Protein AF-A0A850G9N2-F1 (afdb_monomer)

Mean predicted aligned error: 13.0 Å

Secondary structure (DSSP, 8-state):
----------------------------------TT-TTTT-EE-SSSTT-EEETTEEESPPP-B-HHHHHHHHHTSPPSSTT---BPPPHHHHHHHHHH-TTS-S--EEEEEE-TTT-PEEEE-TTS-EEE--TT--BB---EE-

Radius of gyration: 28.61 Å; Cα contacts (8 Å, |Δi|>4): 225; chains: 1; bounding box: 97×69×36 Å

Foldseek 3Di:
DDDDDDDDDDDDDDDDDPPPPPPPPPPPPPLPPPVPDPCPPKDWDPEWDPWDQDPNDTDDDFFWDFLVVLQVVQQPDDDPDVPKGKGFAALQSQLSVLVSCLVPDQFWAWHPDADPPPRFTWTQGSNSDTDGDDRPGTGIYIIMID

pLDDT: mean 79.73, std 20.55, range [34.81, 98.38]

Solvent-accessible surface area (backbone atoms only — not comparable to full-atom values): 8980 Å² total; per-residue (Å²): 134,89,86,82,89,83,90,80,84,85,80,92,77,86,81,80,85,78,77,80,77,77,79,77,76,77,80,74,82,75,64,86,72,59,89,83,44,96,64,74,76,52,48,63,56,95,32,46,40,72,31,42,80,52,99,92,38,72,41,77,64,60,44,66,32,30,57,70,57,42,42,52,54,21,56,68,47,86,58,92,52,93,85,41,57,34,27,41,32,45,56,67,58,48,23,52,50,37,68,68,41,72,84,57,67,76,61,44,30,46,28,65,43,57,38,86,88,78,70,21,42,24,24,30,36,61,85,35,47,71,37,74,38,66,64,85,46,64,37,37,35,44,36,30,26,98

Sequence (146 aa):
MASLSIARAPRLLQGPLVAALALVATVTASACADEDSPHAELVWEICDHGQRFVDGECMGPATLATWGSAIDGCASMISEDAGSRWRLPTPAELEYFVRADPEVDSARRWSNARDEEDDEPLAVDHGGYPRGQVPGKRLRYRCVKD

Nearest PDB structures (foldseek):
  1wmy-assembly1_A  TM=6.452E-01  e=4.118E-04  Pseudocnus echinatus
  3cii-assembly1_G  TM=5.371E-01  e=7.032E-03  Homo sapiens
  8oix-assembly1_H  TM=5.848E-01  e=5.172E+00  Trichomonas vaginalis G3

Structure (mmCIF, N/CA/C/O backbone):
data_AF-A0A850G9N2-F1
#
_entry.id   AF-A0A850G9N2-F1
#
loop_
_atom_site.group_PDB
_atom_site.id
_atom_site.type_symbol
_atom_site.label_atom_id
_atom_site.label_alt_id
_atom_site.label_comp_id
_atom_site.label_asym_id
_atom_site.label_entity_id
_atom_site.label_seq_id
_atom_site.pdbx_PDB_ins_code
_atom_site.Cartn_x
_atom_site.Cartn_y
_atom_site.Cartn_z
_atom_site.occupancy
_atom_site.B_iso_or_equiv
_atom_site.auth_seq_id
_atom_site.auth_comp_id
_atom_site.auth_asym_id
_atom_site.auth_atom_id
_atom_site.pdbx_PDB_model_num
ATOM 1 N N . MET A 1 1 ? 73.792 -52.268 -8.602 1.00 37.53 1 MET A N 1
ATOM 2 C CA . MET A 1 1 ? 73.730 -53.199 -9.747 1.00 37.53 1 MET A CA 1
ATOM 3 C C . MET A 1 1 ? 72.457 -52.901 -10.513 1.00 37.53 1 MET A C 1
ATOM 5 O O . MET A 1 1 ? 71.398 -52.847 -9.904 1.00 37.53 1 MET A O 1
ATOM 9 N N . ALA A 1 2 ? 72.600 -52.588 -11.797 1.00 40.56 2 ALA A N 1
ATOM 10 C CA . ALA A 1 2 ? 71.517 -52.262 -12.714 1.00 40.56 2 ALA A CA 1
ATOM 11 C C . ALA A 1 2 ? 70.714 -53.512 -13.103 1.00 40.56 2 ALA A C 1
ATOM 13 O O . ALA A 1 2 ? 71.290 -54.593 -13.216 1.00 40.56 2 ALA A O 1
ATOM 14 N N . SER A 1 3 ? 69.425 -53.349 -13.396 1.00 36.38 3 SER A N 1
ATOM 15 C CA . SER A 1 3 ? 68.766 -54.101 -14.470 1.00 36.38 3 SER A CA 1
ATOM 16 C C . SER A 1 3 ? 67.502 -53.383 -14.925 1.00 36.38 3 SER A C 1
ATOM 18 O O . SER A 1 3 ? 66.651 -53.004 -14.126 1.00 36.38 3 SER A O 1
ATOM 20 N N . LEU A 1 4 ? 67.457 -53.171 -16.236 1.00 34.81 4 LEU A N 1
ATOM 21 C CA . LEU A 1 4 ? 66.389 -52.567 -17.014 1.00 34.81 4 LEU A CA 1
ATOM 22 C C . LEU A 1 4 ? 65.569 -53.681 -17.688 1.00 34.81 4 LEU A C 1
ATOM 24 O O . LEU A 1 4 ? 66.110 -54.743 -17.991 1.00 34.81 4 LEU A O 1
ATOM 28 N N . SER A 1 5 ? 64.335 -53.321 -18.052 1.00 37.19 5 SER A N 1
ATOM 29 C CA . SER A 1 5 ? 63.480 -53.909 -19.099 1.00 37.19 5 SER A CA 1
ATOM 30 C C . SER A 1 5 ? 62.663 -55.161 -18.764 1.00 37.19 5 SER A C 1
ATOM 32 O O . SER A 1 5 ? 63.200 -56.212 -18.446 1.00 37.19 5 SER A O 1
ATOM 34 N N . ILE A 1 6 ? 61.343 -55.067 -18.978 1.00 40.91 6 ILE A N 1
ATOM 35 C CA . ILE A 1 6 ? 60.637 -55.672 -20.127 1.00 40.91 6 ILE A CA 1
ATOM 36 C C . ILE A 1 6 ? 59.226 -55.061 -20.223 1.00 40.91 6 ILE A C 1
ATOM 38 O O . ILE A 1 6 ? 58.496 -54.954 -19.241 1.00 40.91 6 ILE A O 1
ATOM 42 N N . ALA A 1 7 ? 58.859 -54.659 -21.439 1.00 39.16 7 ALA A N 1
ATOM 43 C CA . ALA A 1 7 ? 57.535 -54.188 -21.819 1.00 39.16 7 ALA A CA 1
ATOM 44 C C . ALA A 1 7 ? 56.503 -55.328 -21.872 1.00 39.16 7 ALA A C 1
ATOM 46 O O . ALA A 1 7 ? 56.810 -56.431 -22.327 1.00 39.16 7 ALA A O 1
ATOM 47 N N . ARG A 1 8 ? 55.246 -55.029 -21.518 1.00 36.78 8 ARG A N 1
ATOM 48 C CA . ARG A 1 8 ? 54.063 -55.751 -22.015 1.00 36.78 8 ARG A CA 1
ATOM 49 C C . ARG A 1 8 ? 52.802 -54.892 -21.849 1.00 36.78 8 ARG A C 1
ATOM 51 O O . ARG A 1 8 ? 52.232 -54.806 -20.770 1.00 36.78 8 ARG A O 1
ATOM 58 N N . ALA A 1 9 ? 52.370 -54.258 -22.934 1.00 40.25 9 ALA A N 1
ATOM 59 C CA . ALA A 1 9 ? 50.948 -53.996 -23.178 1.00 40.25 9 ALA A CA 1
ATOM 60 C C . ALA A 1 9 ? 50.333 -55.268 -23.817 1.00 40.25 9 ALA A C 1
ATOM 62 O O . ALA A 1 9 ? 51.110 -56.145 -24.213 1.00 40.25 9 ALA A O 1
ATOM 63 N N . PRO A 1 10 ? 49.005 -55.413 -24.004 1.00 49.34 10 PRO A N 1
ATOM 64 C CA . PRO A 1 10 ? 47.893 -54.517 -23.670 1.00 49.34 10 PRO A CA 1
ATOM 65 C C . PRO A 1 10 ? 46.749 -55.242 -22.918 1.00 49.34 10 PRO A C 1
ATOM 67 O O . PRO A 1 10 ? 46.632 -56.463 -22.968 1.00 49.34 10 PRO A O 1
ATOM 70 N N . ARG A 1 11 ? 45.817 -54.502 -22.310 1.00 40.62 11 ARG A N 1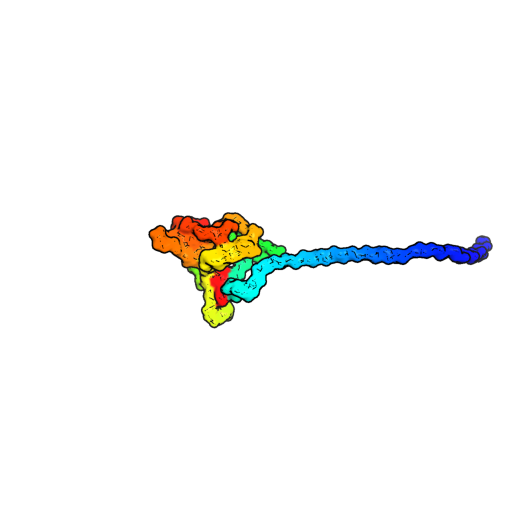
ATOM 71 C CA . ARG A 1 11 ? 44.426 -54.969 -22.173 1.00 40.62 11 ARG A CA 1
ATOM 72 C C . ARG A 1 11 ? 43.476 -53.795 -22.374 1.00 40.62 11 ARG A C 1
ATOM 74 O O . ARG A 1 11 ? 43.337 -52.936 -21.514 1.00 40.62 11 ARG A O 1
ATOM 81 N N . LEU A 1 12 ? 42.863 -53.782 -23.554 1.00 50.06 12 LEU A N 1
ATOM 82 C CA . LEU A 1 12 ? 41.679 -53.000 -23.878 1.00 50.06 12 LEU A CA 1
ATOM 83 C C . LEU A 1 12 ? 40.498 -53.570 -23.077 1.00 50.06 12 LEU A C 1
ATOM 85 O O . LEU A 1 12 ? 40.090 -54.700 -23.329 1.00 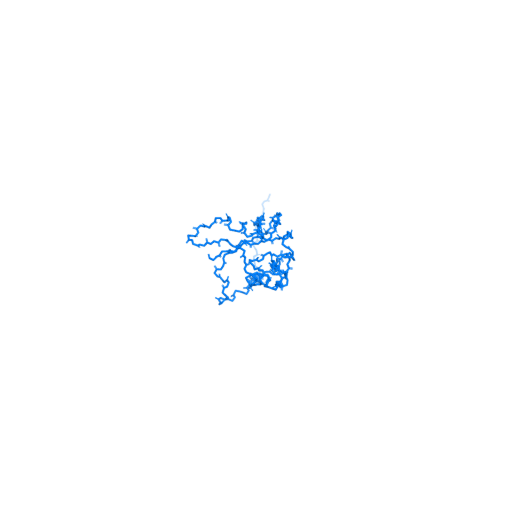50.06 12 LEU A O 1
ATOM 89 N N . LEU A 1 13 ? 39.953 -52.794 -22.143 1.00 46.44 13 LEU A N 1
ATOM 90 C CA . LEU A 1 13 ? 38.546 -52.862 -21.737 1.00 46.44 13 LEU A CA 1
ATOM 91 C C . LEU A 1 13 ? 37.994 -51.462 -22.047 1.00 46.44 13 LEU A C 1
ATOM 93 O O . LEU A 1 13 ? 38.471 -50.482 -21.490 1.00 46.44 13 LEU A O 1
ATOM 97 N N . GLN A 1 14 ? 37.264 -51.277 -23.147 1.00 45.66 14 GLN A N 1
ATOM 98 C CA . GLN A 1 14 ? 35.814 -51.490 -23.253 1.00 45.66 14 GLN A CA 1
ATOM 99 C C . GLN A 1 14 ? 35.022 -50.704 -22.204 1.00 45.66 14 GLN A C 1
ATOM 101 O O . GLN A 1 14 ? 35.028 -51.053 -21.029 1.00 45.66 14 GLN A O 1
ATOM 106 N N . GLY A 1 15 ? 34.266 -49.711 -22.677 1.00 45.03 15 GLY A N 1
ATOM 107 C CA . GLY A 1 15 ? 33.140 -49.136 -21.944 1.00 45.03 15 GLY A CA 1
ATOM 108 C C . GLY A 1 15 ? 33.053 -47.618 -22.083 1.00 45.03 15 GLY A C 1
ATOM 109 O O . GLY A 1 15 ? 33.911 -46.934 -21.533 1.00 4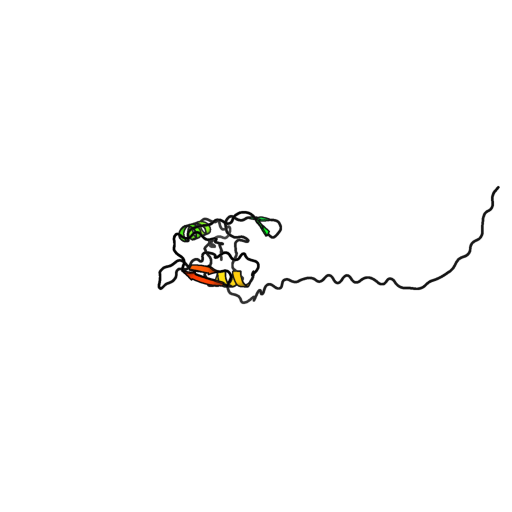5.03 15 GLY A O 1
ATOM 110 N N . PRO A 1 16 ? 32.066 -47.077 -22.818 1.00 43.59 16 PRO A N 1
ATOM 111 C CA . PRO A 1 16 ? 31.949 -45.645 -23.040 1.00 43.59 16 PRO A CA 1
ATOM 112 C C . PRO A 1 16 ? 31.507 -44.920 -21.766 1.00 43.59 16 PRO A C 1
ATOM 114 O O . PRO A 1 16 ? 30.689 -45.419 -20.994 1.00 43.59 16 PRO A O 1
ATOM 117 N N . LEU A 1 17 ? 32.059 -43.717 -21.599 1.00 45.94 17 LEU A N 1
ATOM 118 C CA . LEU A 1 17 ? 31.593 -42.658 -20.711 1.00 45.94 17 LEU A CA 1
ATOM 119 C C . LEU A 1 17 ? 30.062 -42.595 -20.710 1.00 45.94 17 LEU A C 1
ATOM 121 O O . LEU A 1 17 ? 29.452 -42.139 -21.677 1.00 45.94 17 LEU A O 1
ATOM 125 N N . VAL A 1 18 ? 29.440 -43.019 -19.611 1.00 45.78 18 VAL A N 1
ATOM 126 C CA . VAL A 1 18 ? 28.056 -42.647 -19.327 1.00 45.78 18 VAL A CA 1
ATOM 127 C C . VAL A 1 18 ? 28.109 -41.186 -18.899 1.00 45.78 18 VAL A C 1
ATOM 129 O O . VAL A 1 18 ? 28.385 -40.866 -17.746 1.00 45.78 18 VAL A O 1
ATOM 132 N N . ALA A 1 19 ? 27.945 -40.294 -19.874 1.00 47.69 19 ALA A N 1
ATOM 133 C CA . ALA A 1 19 ? 27.720 -38.882 -19.630 1.00 47.69 19 ALA A CA 1
ATOM 134 C C . ALA A 1 19 ? 26.440 -38.759 -18.794 1.00 47.69 19 ALA A C 1
ATOM 136 O O . ALA A 1 19 ? 25.340 -39.022 -19.280 1.00 47.69 19 ALA A O 1
ATOM 137 N N . ALA A 1 20 ? 26.593 -38.414 -17.518 1.00 47.94 20 ALA A N 1
ATOM 138 C CA . ALA A 1 20 ? 25.478 -38.045 -16.668 1.00 47.94 20 ALA A CA 1
ATOM 139 C C . ALA A 1 20 ? 24.860 -36.763 -17.243 1.00 47.94 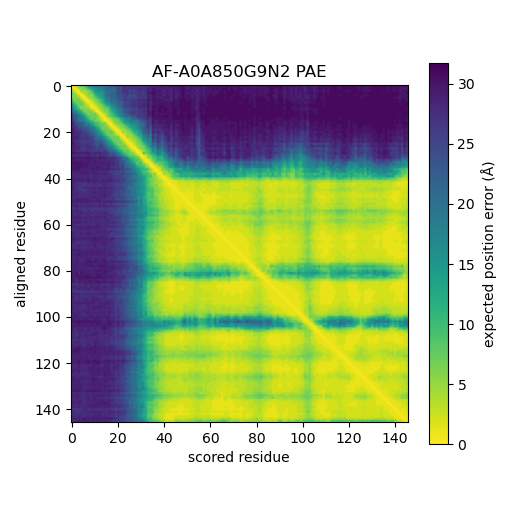20 ALA A C 1
ATOM 141 O O . ALA A 1 20 ? 25.403 -35.672 -17.068 1.00 47.94 20 ALA A O 1
ATOM 142 N N . LEU A 1 21 ? 23.750 -36.898 -17.975 1.00 47.59 21 LEU A N 1
ATOM 143 C CA . LEU A 1 21 ? 22.879 -35.771 -18.285 1.00 47.59 21 LEU A CA 1
ATOM 144 C C . LEU A 1 21 ? 22.313 -35.261 -16.958 1.00 47.59 21 LEU A C 1
ATOM 146 O O . LEU A 1 21 ? 21.374 -35.834 -16.407 1.00 47.59 21 LEU A O 1
ATOM 150 N N . ALA A 1 22 ? 22.894 -34.184 -16.441 1.00 51.41 22 ALA A N 1
ATOM 151 C CA . ALA A 1 22 ? 22.218 -33.350 -15.469 1.00 51.41 22 ALA A CA 1
ATOM 152 C C . ALA A 1 22 ? 21.037 -32.688 -16.192 1.00 51.41 22 ALA A C 1
ATOM 154 O O . ALA A 1 22 ? 21.217 -31.761 -16.982 1.00 51.41 22 ALA A O 1
ATOM 155 N N . LEU A 1 23 ? 19.828 -33.204 -15.961 1.00 50.31 23 LEU A N 1
ATOM 156 C CA . LEU A 1 23 ? 18.596 -32.480 -16.247 1.00 50.31 23 LEU A CA 1
ATOM 157 C C . LEU A 1 23 ? 18.607 -31.225 -15.370 1.00 50.31 23 LEU A C 1
ATOM 159 O O . LEU A 1 23 ? 18.272 -31.273 -14.189 1.00 50.31 23 LEU A O 1
ATOM 163 N N . VAL A 1 24 ? 19.032 -30.101 -15.943 1.00 55.16 24 VAL A N 1
ATOM 164 C CA . VAL A 1 24 ? 18.739 -28.787 -15.379 1.00 55.16 24 VAL A CA 1
ATOM 165 C C . VAL A 1 24 ? 17.245 -28.584 -15.593 1.00 55.16 24 VAL A C 1
ATOM 167 O O . VAL A 1 24 ? 16.806 -28.209 -16.677 1.00 55.16 24 VAL A O 1
ATOM 170 N N . ALA A 1 25 ? 16.450 -28.923 -14.580 1.00 52.28 25 ALA A N 1
ATOM 171 C CA . ALA A 1 25 ? 15.057 -28.526 -14.527 1.00 52.28 25 ALA A CA 1
ATOM 172 C C . ALA A 1 25 ? 15.036 -27.002 -14.375 1.00 52.28 25 ALA A C 1
ATOM 174 O O . ALA A 1 25 ? 15.177 -26.468 -13.278 1.00 52.28 25 ALA A O 1
ATOM 175 N N . THR A 1 26 ? 14.922 -26.290 -15.492 1.00 56.06 26 THR A N 1
ATOM 176 C CA . THR A 1 26 ? 14.530 -24.886 -15.476 1.00 56.06 26 THR A CA 1
ATOM 177 C C . THR A 1 26 ? 13.098 -24.840 -14.965 1.00 56.06 26 THR A C 1
ATOM 179 O O . THR A 1 26 ? 12.155 -25.088 -15.719 1.00 56.06 26 THR A O 1
ATOM 182 N N . VAL A 1 27 ? 12.938 -24.582 -13.668 1.00 49.69 27 VAL A N 1
ATOM 183 C CA . VAL A 1 27 ? 11.662 -24.154 -13.101 1.00 49.69 27 VAL A CA 1
ATOM 184 C C . VAL A 1 27 ? 11.392 -22.785 -13.709 1.00 49.69 27 VAL A C 1
ATOM 186 O O . VAL A 1 27 ? 11.918 -21.771 -13.263 1.00 49.69 27 VAL A O 1
ATOM 189 N N . THR A 1 28 ? 10.635 -22.764 -14.800 1.00 52.88 28 THR A N 1
ATOM 190 C CA . THR A 1 28 ? 9.975 -21.537 -15.220 1.00 52.88 28 THR A CA 1
ATOM 191 C C . THR A 1 28 ? 8.820 -21.369 -14.248 1.00 52.88 28 THR A C 1
ATOM 193 O O . THR A 1 28 ? 7.824 -22.086 -14.312 1.00 52.88 28 THR A O 1
ATOM 196 N N . ALA A 1 29 ? 8.998 -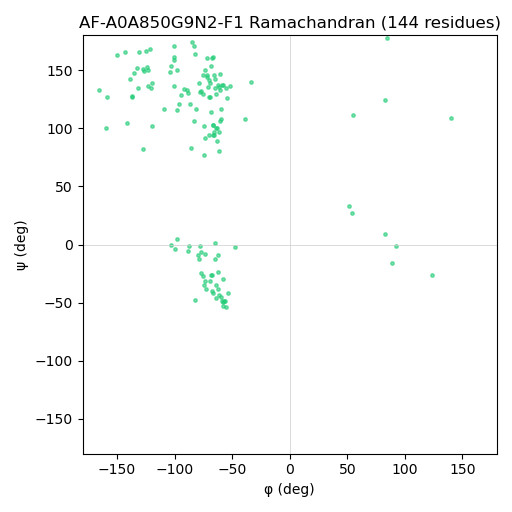20.480 -13.272 1.00 46.75 29 ALA A N 1
ATOM 197 C CA . ALA A 1 29 ? 7.876 -19.928 -12.538 1.00 46.75 29 ALA A CA 1
ATOM 198 C C . ALA A 1 29 ? 7.041 -19.163 -13.570 1.00 46.75 29 ALA A C 1
ATOM 200 O O . ALA A 1 29 ? 7.306 -18.005 -13.876 1.00 46.75 29 ALA A O 1
ATOM 201 N N . SER A 1 30 ? 6.099 -19.862 -14.198 1.00 52.78 30 SER A N 1
ATOM 202 C CA . SER A 1 30 ? 5.071 -19.249 -15.022 1.00 52.78 30 SER A CA 1
ATOM 203 C C . SER A 1 30 ? 4.089 -18.603 -14.058 1.00 52.78 30 SER A C 1
ATOM 205 O O . SER A 1 30 ? 3.036 -19.163 -13.765 1.00 52.78 30 SER A O 1
ATOM 207 N N . ALA A 1 31 ? 4.470 -17.445 -13.517 1.00 48.56 31 ALA A N 1
ATOM 208 C CA . ALA A 1 31 ? 3.482 -16.498 -13.040 1.00 48.56 31 ALA A CA 1
ATOM 209 C C . ALA A 1 31 ? 2.548 -16.249 -14.225 1.00 48.56 31 ALA A C 1
ATOM 211 O O . ALA A 1 31 ? 3.014 -16.010 -15.340 1.00 48.56 31 ALA A O 1
ATOM 212 N N . CYS A 1 32 ? 1.253 -16.432 -14.006 1.00 48.97 32 CYS A N 1
ATOM 213 C CA . CYS A 1 32 ? 0.206 -16.240 -14.995 1.00 48.97 32 CYS A CA 1
ATOM 214 C C . CYS A 1 32 ? 0.203 -14.772 -15.447 1.00 48.97 32 CYS A C 1
ATOM 216 O O . CYS A 1 32 ? -0.544 -13.956 -14.923 1.00 48.97 32 CYS A O 1
ATOM 218 N N . ALA A 1 33 ? 1.099 -14.411 -16.359 1.00 50.94 33 ALA A N 1
ATOM 219 C CA . ALA A 1 33 ? 1.049 -13.154 -17.072 1.00 50.94 33 ALA A CA 1
ATOM 220 C C . ALA A 1 33 ? 0.129 -13.390 -18.269 1.00 50.94 33 ALA A C 1
ATOM 222 O O . ALA A 1 33 ? 0.578 -13.737 -19.359 1.00 50.94 33 ALA A O 1
ATOM 223 N N . ASP A 1 34 ? -1.178 -13.291 -18.039 1.00 54.69 34 ASP A N 1
ATOM 224 C CA . ASP A 1 34 ? -2.120 -13.087 -19.130 1.00 54.69 34 ASP A CA 1
ATOM 225 C C . ASP A 1 34 ? -1.726 -11.758 -19.799 1.00 54.69 34 ASP A C 1
ATOM 227 O O . ASP A 1 34 ? -1.916 -10.691 -19.217 1.00 54.69 34 ASP A O 1
ATOM 231 N N . GLU A 1 35 ? -1.117 -11.810 -20.990 1.00 58.00 35 GLU A N 1
ATOM 232 C CA . GLU A 1 35 ? -0.617 -10.620 -21.712 1.00 58.00 35 GLU A CA 1
ATOM 233 C C . GLU A 1 35 ? -1.737 -9.627 -22.097 1.00 58.00 35 GLU A C 1
ATOM 235 O O . GLU A 1 35 ? -1.454 -8.503 -22.496 1.00 58.00 35 GLU A O 1
ATOM 240 N N . ASP A 1 36 ? -3.004 -10.021 -21.925 1.00 61.38 36 ASP A N 1
ATOM 241 C CA . ASP A 1 36 ? -4.208 -9.196 -22.112 1.00 61.38 36 ASP A CA 1
ATOM 242 C C . ASP A 1 36 ? -4.752 -8.613 -20.785 1.00 61.38 36 ASP A C 1
ATOM 244 O O . ASP A 1 36 ? -5.821 -8.001 -20.747 1.00 61.38 36 ASP A O 1
ATOM 248 N N . SER A 1 37 ? -4.057 -8.821 -19.659 1.00 65.00 37 SER A N 1
ATOM 249 C CA . SER A 1 37 ? -4.486 -8.276 -18.372 1.00 65.00 37 SER A CA 1
ATOM 250 C C . SER A 1 37 ? -4.305 -6.753 -18.362 1.00 65.00 37 SER A C 1
ATOM 252 O O . SER A 1 37 ? -3.185 -6.274 -18.563 1.00 65.00 37 SER A O 1
ATOM 254 N N . PRO A 1 38 ? -5.346 -5.964 -18.030 1.00 66.19 38 PRO A N 1
ATOM 255 C CA . PRO A 1 38 ? -5.259 -4.502 -17.955 1.00 66.19 38 PRO A CA 1
ATOM 256 C C . PRO A 1 38 ? -4.319 -4.004 -16.839 1.00 66.19 38 PRO A C 1
ATOM 258 O O . PRO A 1 38 ? -4.188 -2.804 -16.626 1.00 66.19 38 PRO A O 1
ATOM 261 N N . HIS A 1 39 ? -3.683 -4.919 -16.101 1.00 73.62 39 HIS A N 1
ATOM 262 C CA . HIS A 1 39 ? -2.728 -4.642 -15.034 1.00 73.62 39 HIS A CA 1
ATOM 263 C C . HIS A 1 39 ? -1.262 -4.856 -15.451 1.00 73.62 39 HIS A C 1
ATOM 265 O O . HIS A 1 39 ? -0.375 -4.643 -14.628 1.00 73.62 39 HIS A O 1
ATOM 271 N N . ALA A 1 40 ? -0.992 -5.275 -16.695 1.00 68.25 40 ALA A N 1
ATOM 272 C CA . ALA A 1 40 ? 0.361 -5.576 -17.176 1.00 68.25 40 ALA A CA 1
ATOM 273 C C . ALA A 1 40 ? 1.266 -4.334 -17.305 1.00 68.25 40 ALA A C 1
ATOM 275 O O . ALA A 1 40 ? 2.485 -4.451 -17.198 1.00 68.25 40 ALA A O 1
ATOM 276 N N . GLU A 1 41 ? 0.680 -3.151 -17.502 1.00 81.75 41 GLU A N 1
ATOM 277 C CA . GLU A 1 41 ? 1.412 -1.881 -17.636 1.00 81.75 41 GLU A CA 1
ATOM 278 C C . GLU A 1 41 ? 1.661 -1.184 -16.285 1.00 81.75 41 GLU A C 1
ATOM 280 O O . GLU A 1 41 ? 2.371 -0.185 -16.220 1.00 81.75 41 GLU A O 1
ATOM 285 N N . LEU A 1 42 ? 1.117 -1.719 -15.186 1.00 88.38 42 LEU A N 1
ATOM 286 C CA . LEU A 1 42 ? 1.236 -1.113 -13.864 1.00 88.38 42 LEU A CA 1
ATOM 287 C C . LEU A 1 42 ? 2.608 -1.374 -13.242 1.00 88.38 42 LEU A C 1
ATOM 289 O O . LEU A 1 42 ? 3.058 -2.516 -13.120 1.00 88.38 42 LEU A O 1
ATOM 293 N N . VAL A 1 43 ? 3.233 -0.317 -12.730 1.00 91.44 43 VAL A N 1
ATOM 294 C CA . VAL A 1 43 ? 4.472 -0.416 -11.957 1.00 91.44 43 VAL A CA 1
ATOM 295 C C . VAL A 1 43 ? 4.146 -0.418 -10.469 1.00 91.44 43 VAL A C 1
ATOM 297 O O . VAL A 1 43 ? 3.582 0.533 -9.929 1.00 91.44 43 VAL A O 1
ATOM 300 N N . TRP A 1 44 ? 4.555 -1.482 -9.786 1.00 92.00 44 TRP A N 1
ATOM 301 C CA . TRP A 1 44 ? 4.326 -1.682 -8.358 1.00 92.00 44 TRP A CA 1
ATOM 302 C C . TRP A 1 44 ? 5.597 -1.432 -7.546 1.00 92.00 44 TRP A C 1
ATOM 304 O O . TRP A 1 44 ? 6.704 -1.748 -7.986 1.00 92.00 44 TRP A O 1
ATOM 314 N N . GLU A 1 45 ? 5.451 -0.943 -6.313 1.00 91.62 45 GLU A N 1
ATOM 315 C CA . GLU A 1 45 ? 6.509 -1.140 -5.317 1.00 91.62 45 GLU A CA 1
ATOM 316 C C . GLU A 1 45 ? 6.762 -2.648 -5.137 1.00 91.62 45 GLU A C 1
ATOM 318 O O . GLU A 1 45 ? 5.818 -3.433 -5.058 1.00 91.62 45 GLU A O 1
ATOM 323 N N . ILE A 1 46 ? 8.031 -3.066 -5.052 1.00 89.25 46 ILE A N 1
ATOM 324 C CA . ILE A 1 46 ? 8.397 -4.490 -4.910 1.00 89.25 46 ILE A CA 1
ATOM 325 C C . ILE A 1 46 ? 8.001 -5.042 -3.532 1.00 89.25 46 ILE A C 1
ATOM 327 O O . ILE A 1 46 ? 7.635 -6.211 -3.408 1.00 89.25 46 ILE A O 1
ATOM 331 N N . CYS A 1 47 ? 8.025 -4.200 -2.500 1.00 91.31 47 CYS A N 1
ATOM 332 C CA . CYS A 1 47 ? 7.672 -4.563 -1.131 1.00 91.31 47 CYS A CA 1
ATOM 333 C C . CYS A 1 47 ? 6.515 -3.718 -0.605 1.00 91.31 47 CYS A C 1
ATOM 335 O O . CYS A 1 47 ? 6.142 -2.720 -1.218 1.00 91.31 47 CYS A O 1
ATOM 337 N N . ASP A 1 48 ? 5.944 -4.108 0.539 1.00 93.38 48 ASP A N 1
ATOM 338 C CA . ASP A 1 48 ? 5.047 -3.194 1.246 1.00 93.38 48 ASP A CA 1
ATOM 339 C C . ASP A 1 48 ? 5.818 -1.932 1.631 1.00 93.38 48 ASP A C 1
ATOM 341 O O . ASP A 1 48 ? 7.012 -1.981 1.953 1.00 93.38 48 ASP A O 1
ATOM 345 N N . HIS A 1 49 ? 5.125 -0.801 1.627 1.00 95.12 49 HIS A N 1
ATOM 346 C CA . HIS A 1 49 ? 5.751 0.484 1.857 1.00 95.12 49 HIS A CA 1
ATOM 347 C C . HIS A 1 49 ? 6.522 0.503 3.188 1.00 95.12 49 HIS A C 1
ATOM 349 O O . HIS A 1 49 ? 6.033 0.048 4.227 1.00 95.12 49 HIS A O 1
ATOM 355 N N . GLY A 1 50 ? 7.744 1.037 3.168 1.00 93.81 50 GLY A N 1
ATOM 356 C CA . GLY A 1 50 ? 8.669 1.052 4.309 1.00 93.81 50 GLY A CA 1
ATOM 357 C C . GLY A 1 50 ? 9.589 -0.171 4.424 1.00 93.81 50 GLY A C 1
ATOM 358 O O . GLY A 1 50 ? 10.609 -0.090 5.112 1.00 93.81 50 GLY A O 1
ATOM 359 N N . GLN A 1 51 ? 9.293 -1.274 3.730 1.00 93.31 51 GLN A N 1
ATOM 360 C CA . GLN A 1 51 ? 10.221 -2.401 3.614 1.00 93.31 51 GLN A CA 1
ATOM 361 C C . GLN A 1 51 ? 11.265 -2.157 2.519 1.00 93.31 51 GLN A C 1
ATOM 363 O O . GLN A 1 51 ? 11.119 -1.285 1.664 1.00 93.31 51 GLN A O 1
ATOM 368 N N . ARG A 1 52 ? 12.339 -2.948 2.544 1.00 93.81 52 ARG A N 1
ATOM 369 C CA . ARG A 1 52 ? 13.406 -2.907 1.539 1.00 93.81 52 ARG A CA 1
ATOM 370 C C . ARG A 1 52 ? 13.530 -4.259 0.861 1.00 93.81 52 ARG A C 1
ATOM 372 O O . ARG A 1 52 ? 13.565 -5.274 1.547 1.00 93.81 52 ARG A O 1
ATOM 379 N N . PHE A 1 53 ? 13.649 -4.255 -0.459 1.00 91.88 53 PHE A N 1
ATOM 380 C CA . PHE A 1 53 ? 13.944 -5.464 -1.215 1.00 91.88 53 PHE A CA 1
ATOM 381 C C . PHE A 1 53 ? 15.449 -5.748 -1.165 1.00 91.88 53 PHE A C 1
ATOM 383 O O . PHE A 1 53 ? 16.247 -4.925 -1.616 1.00 91.88 53 PHE A O 1
ATOM 390 N N . VAL A 1 54 ? 15.838 -6.874 -0.569 1.00 93.81 54 VAL A N 1
ATOM 391 C CA . VAL A 1 54 ? 17.235 -7.293 -0.388 1.00 93.81 54 VAL A CA 1
ATOM 392 C C . VAL A 1 54 ? 17.325 -8.781 -0.706 1.00 93.81 54 VAL A C 1
ATOM 394 O O . VAL A 1 54 ? 16.559 -9.566 -0.162 1.00 93.81 54 VAL A O 1
ATOM 397 N N . ASP A 1 55 ? 18.238 -9.158 -1.603 1.00 91.81 55 ASP A N 1
ATOM 398 C CA . ASP A 1 55 ? 18.526 -10.556 -1.969 1.00 91.81 55 ASP A CA 1
ATOM 399 C C . ASP A 1 55 ? 17.298 -11.403 -2.368 1.00 91.81 55 ASP A C 1
ATOM 401 O O . ASP A 1 55 ? 17.265 -12.610 -2.151 1.00 91.81 55 ASP A O 1
ATOM 405 N N . GLY A 1 56 ? 16.294 -10.781 -2.995 1.00 87.75 56 GLY A N 1
ATOM 406 C CA . GLY A 1 56 ? 15.074 -11.467 -3.439 1.00 87.75 56 GLY A CA 1
ATOM 407 C C . GLY A 1 56 ? 13.926 -11.440 -2.429 1.00 87.75 56 GLY A C 1
ATOM 408 O O . GLY A 1 56 ? 12.844 -11.925 -2.741 1.00 87.75 56 GLY A O 1
ATOM 409 N N . GLU A 1 57 ? 14.126 -10.845 -1.252 1.00 88.12 57 GLU A N 1
ATOM 410 C CA . GLU A 1 57 ? 13.142 -10.841 -0.171 1.00 88.12 57 GLU A CA 1
ATOM 411 C C . GLU A 1 57 ? 12.827 -9.426 0.329 1.00 88.12 57 GLU A C 1
ATOM 413 O O . GLU A 1 57 ? 13.665 -8.519 0.341 1.00 88.12 57 GLU A O 1
ATOM 418 N N . CYS A 1 58 ? 11.594 -9.233 0.797 1.00 90.25 58 CYS A N 1
ATOM 419 C CA . CYS A 1 58 ? 11.183 -8.001 1.460 1.00 90.25 58 CYS A CA 1
ATOM 420 C C . CYS A 1 58 ? 11.579 -8.023 2.937 1.00 90.25 58 CYS A C 1
ATOM 422 O O . CYS A 1 58 ? 10.959 -8.692 3.762 1.00 90.25 58 CYS A O 1
ATOM 424 N N . MET A 1 59 ? 12.605 -7.247 3.280 1.00 91.38 59 MET A N 1
ATOM 425 C CA . MET A 1 59 ? 13.168 -7.169 4.622 1.00 91.38 59 MET A CA 1
ATOM 426 C C . MET A 1 59 ? 12.747 -5.903 5.374 1.00 91.38 59 MET A C 1
ATOM 428 O O . MET A 1 59 ? 12.530 -4.827 4.807 1.00 91.38 59 MET A O 1
ATOM 432 N N . GLY A 1 60 ? 12.740 -6.015 6.702 1.00 92.50 60 GLY A N 1
ATOM 433 C CA . GLY A 1 60 ? 12.431 -4.914 7.610 1.00 92.50 60 GLY A CA 1
ATOM 434 C C . GLY A 1 60 ? 10.930 -4.716 7.851 1.00 92.50 60 GLY A C 1
ATOM 435 O O . GLY A 1 60 ? 10.098 -5.451 7.312 1.00 92.50 60 GLY A O 1
ATOM 436 N N . PRO A 1 61 ? 10.572 -3.755 8.718 1.00 93.50 61 PRO A N 1
ATOM 437 C CA . PRO A 1 61 ? 9.185 -3.528 9.094 1.00 93.50 61 PRO A CA 1
ATOM 438 C C . PRO A 1 61 ? 8.427 -2.782 7.994 1.00 93.50 61 PRO A C 1
ATOM 440 O O . PRO A 1 61 ? 8.871 -1.738 7.525 1.00 93.50 61 PRO A O 1
ATOM 443 N N . ALA A 1 62 ? 7.245 -3.283 7.639 1.00 93.81 62 ALA A N 1
ATOM 444 C CA . ALA A 1 62 ? 6.299 -2.526 6.830 1.00 93.81 62 ALA A CA 1
ATOM 445 C C . ALA A 1 62 ? 5.708 -1.364 7.640 1.00 93.81 62 ALA A C 1
ATOM 447 O O . ALA A 1 62 ? 5.386 -1.505 8.826 1.00 93.81 62 ALA A O 1
ATOM 448 N N . THR A 1 63 ? 5.517 -0.223 6.986 1.00 95.50 63 THR A N 1
ATOM 449 C CA . THR A 1 63 ? 4.838 0.927 7.573 1.00 95.50 63 THR A CA 1
ATOM 450 C C . THR A 1 63 ? 3.356 0.617 7.753 1.00 95.50 63 THR A C 1
ATOM 452 O O . THR A 1 63 ? 2.655 0.246 6.814 1.00 95.50 63 THR A O 1
ATOM 455 N N . LEU A 1 64 ? 2.856 0.818 8.975 1.00 97.31 64 LEU A N 1
ATOM 456 C CA . LEU A 1 64 ? 1.429 0.740 9.278 1.00 97.31 64 LEU A CA 1
ATOM 457 C C . LEU A 1 64 ? 0.823 2.144 9.299 1.00 97.31 64 LEU A C 1
ATOM 459 O O . LEU A 1 64 ? 1.143 2.948 10.183 1.00 97.31 64 LEU A O 1
ATOM 463 N N . ALA A 1 65 ? -0.091 2.423 8.377 1.00 97.81 65 ALA A N 1
ATOM 464 C CA . ALA A 1 65 ? -0.713 3.734 8.210 1.00 97.81 65 ALA A CA 1
ATOM 465 C C . ALA A 1 65 ? -2.240 3.649 8.293 1.00 97.81 65 ALA A C 1
ATOM 467 O O . ALA A 1 65 ? -2.833 2.609 7.996 1.00 97.81 65 ALA A O 1
ATOM 468 N N . THR A 1 66 ? -2.877 4.744 8.713 1.00 98.38 66 THR A N 1
ATOM 469 C CA . THR A 1 66 ? -4.312 4.942 8.464 1.00 98.38 66 THR A CA 1
ATOM 470 C C . THR A 1 66 ? -4.543 5.099 6.966 1.00 98.38 66 THR A C 1
ATOM 472 O O . THR A 1 66 ? -3.606 5.394 6.225 1.00 98.38 66 THR A O 1
ATOM 475 N N . TRP A 1 67 ? -5.782 4.913 6.516 1.00 98.12 67 TRP A N 1
ATOM 476 C CA . TRP A 1 67 ? -6.099 4.986 5.089 1.00 98.12 67 TRP A CA 1
ATOM 477 C C . TRP A 1 67 ? -5.683 6.323 4.456 1.00 98.12 67 TRP A C 1
ATOM 479 O O . TRP A 1 67 ? -4.961 6.335 3.464 1.00 98.12 67 TRP A O 1
ATOM 489 N N . GLY A 1 68 ? -6.032 7.449 5.091 1.00 97.62 68 GLY A N 1
ATOM 490 C CA . GLY A 1 68 ? -5.636 8.779 4.612 1.00 97.62 68 GLY A CA 1
ATOM 491 C C . GLY A 1 68 ? -4.117 8.960 4.542 1.00 97.62 68 GLY A C 1
ATOM 492 O O . GLY A 1 68 ? -3.593 9.381 3.519 1.00 97.62 68 GLY A O 1
ATOM 493 N N . SER A 1 69 ? -3.381 8.543 5.579 1.00 98.19 69 SER A N 1
ATOM 494 C CA . SER A 1 69 ? -1.915 8.627 5.559 1.00 98.19 69 SER A CA 1
ATOM 495 C C . SER A 1 69 ? -1.266 7.692 4.535 1.00 98.19 69 SER A C 1
ATOM 497 O O . SER A 1 69 ? -0.164 7.979 4.082 1.00 98.19 69 SER A O 1
ATOM 499 N N . ALA A 1 70 ? -1.911 6.581 4.172 1.00 98.00 70 ALA A N 1
ATOM 500 C CA . ALA A 1 70 ? -1.437 5.693 3.114 1.00 98.00 70 ALA A CA 1
ATOM 501 C C . ALA A 1 70 ? -1.626 6.319 1.719 1.00 98.00 70 ALA A C 1
ATOM 503 O O . ALA A 1 70 ? -0.729 6.213 0.885 1.00 98.00 70 ALA A O 1
ATOM 504 N N . ILE A 1 71 ? -2.742 7.027 1.491 1.00 97.44 71 ILE A N 1
ATOM 505 C CA . ILE A 1 71 ? -2.955 7.830 0.273 1.00 97.44 71 ILE A CA 1
ATOM 506 C C . ILE A 1 71 ? -1.850 8.872 0.137 1.00 97.44 71 ILE A C 1
ATOM 508 O O . ILE A 1 71 ? -1.181 8.923 -0.895 1.00 97.44 71 ILE A O 1
ATOM 512 N N . ASP A 1 72 ? -1.637 9.664 1.189 1.00 97.44 72 ASP A N 1
ATOM 513 C CA . ASP A 1 72 ? -0.618 10.713 1.195 1.00 97.44 72 ASP A CA 1
ATOM 514 C C . ASP A 1 72 ? 0.790 10.125 1.031 1.00 97.44 72 ASP A C 1
ATOM 516 O O . ASP A 1 72 ? 1.617 10.679 0.307 1.00 97.44 72 ASP A O 1
ATOM 520 N N . GLY A 1 73 ? 1.046 8.972 1.659 1.00 96.69 73 GLY A N 1
ATOM 521 C CA . GLY A 1 73 ? 2.296 8.226 1.541 1.00 96.69 73 GLY A CA 1
ATOM 522 C C . GLY A 1 73 ? 2.628 7.905 0.088 1.00 96.69 73 GLY A C 1
ATOM 523 O O . GLY A 1 73 ? 3.686 8.313 -0.392 1.00 96.69 73 GLY A O 1
ATOM 524 N N . CYS A 1 74 ? 1.698 7.280 -0.637 1.00 97.12 74 CYS A N 1
ATOM 525 C CA . CYS A 1 74 ? 1.889 7.005 -2.060 1.00 97.12 74 CYS A CA 1
ATOM 526 C C . CYS A 1 74 ? 1.994 8.288 -2.886 1.00 97.12 74 CYS A C 1
ATOM 528 O O . CYS A 1 74 ? 2.922 8.426 -3.674 1.00 97.12 74 CYS A O 1
ATOM 530 N N . ALA A 1 75 ? 1.107 9.262 -2.672 1.00 95.31 75 ALA A N 1
ATOM 531 C CA . ALA A 1 75 ? 1.108 10.509 -3.437 1.00 95.31 75 ALA A CA 1
ATOM 532 C C . ALA A 1 75 ? 2.393 11.341 -3.254 1.00 95.31 75 ALA A C 1
ATOM 534 O O . ALA A 1 75 ? 2.731 12.149 -4.119 1.00 95.31 75 ALA A O 1
ATOM 535 N N . SER A 1 76 ? 3.110 11.153 -2.141 1.00 94.19 76 SER A N 1
ATOM 536 C CA . SER A 1 76 ? 4.380 11.832 -1.855 1.00 94.19 76 SER A CA 1
ATOM 537 C C . SER A 1 76 ? 5.593 11.231 -2.574 1.00 94.19 76 SER A C 1
ATOM 539 O O . SER A 1 76 ? 6.660 11.849 -2.593 1.00 94.19 76 SER A O 1
ATOM 541 N N . MET A 1 77 ? 5.457 10.039 -3.163 1.00 92.31 77 MET A N 1
ATOM 542 C CA . MET A 1 77 ? 6.553 9.383 -3.865 1.00 92.31 77 MET A CA 1
ATOM 543 C C . MET A 1 77 ? 6.872 10.106 -5.175 1.00 92.31 77 MET A C 1
ATOM 545 O O . MET A 1 77 ? 5.992 10.450 -5.965 1.00 92.31 77 MET A O 1
ATOM 549 N N . ILE A 1 78 ? 8.165 10.307 -5.424 1.00 87.44 78 ILE A N 1
ATOM 550 C CA . ILE A 1 78 ? 8.645 10.928 -6.657 1.00 87.44 78 ILE A CA 1
ATOM 551 C C . ILE A 1 78 ? 8.529 9.906 -7.792 1.00 87.44 78 ILE A C 1
ATOM 553 O O . ILE A 1 78 ? 8.985 8.768 -7.668 1.00 87.44 78 ILE A O 1
ATOM 557 N N . SER A 1 79 ? 7.922 10.319 -8.902 1.00 85.25 79 SER A N 1
ATOM 558 C CA . SER A 1 79 ? 7.979 9.586 -10.166 1.00 85.25 79 SER A CA 1
ATOM 559 C C . SER A 1 79 ? 9.003 10.247 -11.084 1.00 85.25 79 SER A C 1
ATOM 561 O O . SER A 1 79 ? 9.048 11.474 -11.179 1.00 85.25 79 SER A O 1
ATOM 563 N N . GLU A 1 80 ? 9.823 9.437 -11.748 1.00 84.25 80 GLU A N 1
ATOM 564 C CA . GLU A 1 80 ? 10.763 9.904 -12.775 1.00 84.25 80 GLU A CA 1
ATOM 565 C C . GLU A 1 80 ? 10.046 10.199 -14.104 1.00 84.25 80 GLU A C 1
ATOM 567 O O . GLU A 1 80 ? 10.493 11.038 -14.885 1.00 84.25 80 GLU A O 1
ATOM 572 N N . ASP A 1 81 ? 8.890 9.566 -14.323 1.00 82.19 81 ASP A N 1
ATOM 573 C CA . ASP A 1 81 ? 8.080 9.715 -15.527 1.00 82.19 81 ASP A C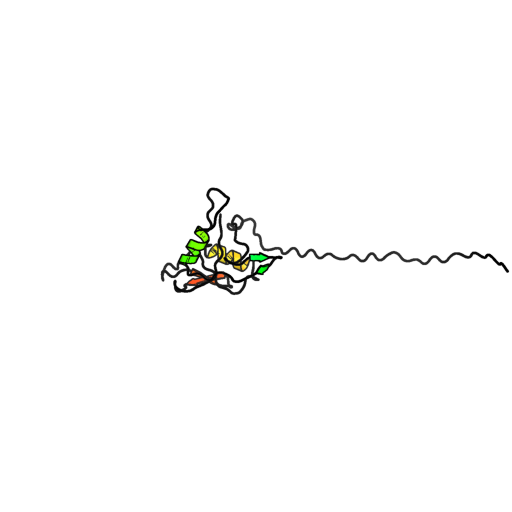A 1
ATOM 574 C C . ASP A 1 81 ? 7.134 10.913 -15.399 1.00 82.19 81 ASP A C 1
ATOM 576 O O . ASP A 1 81 ? 6.289 10.983 -14.498 1.00 82.19 81 ASP A O 1
ATOM 580 N N . ALA A 1 82 ? 7.271 11.872 -16.317 1.00 74.00 82 ALA A N 1
ATOM 581 C CA . ALA A 1 82 ? 6.441 13.068 -16.350 1.00 74.00 82 ALA A CA 1
ATOM 582 C C . ALA A 1 82 ? 4.984 12.708 -16.692 1.00 74.00 82 ALA A C 1
ATOM 584 O O . ALA A 1 82 ? 4.645 12.491 -17.850 1.00 74.00 82 ALA A O 1
ATOM 585 N N . GLY A 1 83 ? 4.117 12.686 -15.677 1.00 76.75 83 GLY A N 1
ATOM 586 C CA . GLY A 1 83 ? 2.680 12.425 -15.827 1.00 76.75 83 GLY A CA 1
ATOM 587 C C . GLY A 1 83 ? 2.177 11.259 -14.981 1.00 76.75 83 GLY A C 1
ATOM 588 O O . GLY A 1 83 ? 1.023 11.290 -14.558 1.00 76.75 83 GLY A O 1
ATOM 589 N N . SER A 1 84 ? 3.052 10.311 -14.649 1.00 85.81 84 SER A N 1
ATOM 590 C CA . SER A 1 84 ? 2.737 9.193 -13.761 1.00 85.81 84 SER A CA 1
ATOM 591 C C . SER A 1 84 ? 2.772 9.634 -12.302 1.00 85.81 84 SER A C 1
ATOM 593 O O . SER A 1 84 ? 3.648 10.399 -11.882 1.00 85.81 84 SER A O 1
ATOM 595 N N . ARG A 1 85 ? 1.815 9.156 -11.506 1.00 91.38 85 ARG A N 1
ATOM 596 C CA . ARG A 1 85 ? 1.773 9.415 -10.064 1.00 91.38 85 ARG A CA 1
ATOM 597 C C . ARG A 1 85 ? 1.552 8.125 -9.312 1.00 91.38 85 ARG A C 1
ATOM 599 O O . ARG A 1 85 ? 0.656 7.352 -9.632 1.00 91.38 85 ARG A O 1
ATOM 606 N N . TRP A 1 86 ? 2.342 7.959 -8.266 1.00 95.94 86 TRP A N 1
ATOM 607 C CA . TRP A 1 86 ? 2.129 6.915 -7.289 1.00 95.94 86 TRP A CA 1
ATOM 608 C C . TRP A 1 86 ? 0.810 7.143 -6.555 1.00 95.94 86 TRP A C 1
ATOM 610 O O . TRP A 1 86 ? 0.481 8.254 -6.130 1.00 95.94 86 TRP A O 1
ATOM 620 N N . ARG A 1 87 ? 0.045 6.069 -6.417 1.00 96.88 87 ARG A N 1
ATOM 621 C CA . ARG A 1 87 ? -1.260 6.040 -5.764 1.00 96.88 87 ARG A CA 1
ATOM 622 C C . ARG A 1 87 ? -1.424 4.738 -4.999 1.00 96.88 87 ARG A C 1
ATOM 624 O O . ARG A 1 87 ? -0.691 3.773 -5.220 1.00 96.88 87 ARG A O 1
ATOM 631 N N . LEU A 1 88 ? -2.421 4.703 -4.120 1.00 97.12 88 LEU A N 1
ATOM 632 C CA . LEU A 1 88 ? -2.920 3.415 -3.668 1.00 97.12 88 LEU A CA 1
ATOM 633 C C . LEU A 1 88 ? -3.561 2.670 -4.855 1.00 97.12 88 LEU A C 1
ATOM 635 O O . LEU A 1 88 ? -4.217 3.298 -5.698 1.00 97.12 88 LEU A O 1
ATOM 639 N N . PRO A 1 89 ? -3.386 1.347 -4.925 1.00 96.25 89 PRO A N 1
ATOM 640 C CA . PRO A 1 89 ? -4.041 0.510 -5.914 1.00 96.25 89 PRO A CA 1
ATOM 641 C C . PRO A 1 89 ? -5.546 0.425 -5.664 1.00 96.25 89 PRO A C 1
ATOM 643 O O . PRO A 1 89 ? -6.031 0.561 -4.537 1.00 96.25 89 PRO A O 1
ATOM 646 N N . THR A 1 90 ? -6.293 0.177 -6.728 1.00 96.56 90 THR A N 1
ATOM 647 C CA . THR A 1 90 ? -7.708 -0.180 -6.658 1.00 96.56 90 THR A CA 1
ATOM 648 C C . THR A 1 90 ? -7.888 -1.560 -6.020 1.00 96.56 90 THR A C 1
ATOM 650 O O . THR A 1 90 ? -6.947 -2.360 -5.982 1.00 96.56 90 THR A O 1
ATOM 653 N N . PRO A 1 91 ? -9.095 -1.885 -5.520 1.00 95.81 91 PRO A N 1
ATOM 654 C CA . PRO A 1 91 ? -9.387 -3.231 -5.039 1.00 95.81 91 PRO A CA 1
ATOM 655 C C . PRO A 1 91 ? -9.085 -4.326 -6.070 1.00 95.81 91 PRO A C 1
ATOM 657 O O . PRO A 1 91 ? -8.498 -5.338 -5.705 1.00 95.81 91 PRO A O 1
ATOM 660 N N . ALA A 1 92 ? -9.419 -4.101 -7.346 1.00 93.56 92 ALA A N 1
ATOM 661 C CA . ALA A 1 92 ? -9.190 -5.066 -8.424 1.00 93.56 92 ALA A CA 1
ATOM 662 C C . ALA A 1 92 ? -7.693 -5.284 -8.709 1.00 93.56 92 ALA A C 1
ATOM 664 O O . ALA A 1 92 ? -7.245 -6.418 -8.852 1.00 93.56 92 ALA A O 1
ATOM 665 N N . GLU A 1 93 ? -6.900 -4.208 -8.715 1.00 93.44 93 GLU A N 1
ATOM 666 C CA . GLU A 1 93 ? -5.441 -4.288 -8.860 1.00 93.44 93 GLU A CA 1
ATOM 667 C C . GLU A 1 93 ? -4.805 -5.089 -7.714 1.00 93.44 93 GLU A C 1
ATOM 669 O O . GLU A 1 93 ? -3.941 -5.934 -7.947 1.00 93.44 93 GLU A O 1
ATOM 674 N N . LEU A 1 94 ? -5.240 -4.851 -6.470 1.00 92.69 94 LEU A N 1
ATOM 675 C CA . LEU A 1 94 ? -4.766 -5.613 -5.312 1.00 92.69 94 LEU A CA 1
ATOM 676 C C . LEU A 1 94 ? -5.211 -7.071 -5.344 1.00 92.69 94 LEU A C 1
ATOM 678 O O . LEU A 1 94 ? -4.427 -7.938 -4.971 1.00 92.69 94 LEU A O 1
ATOM 682 N N . GLU A 1 95 ? -6.446 -7.350 -5.758 1.00 91.38 95 GLU A N 1
ATOM 683 C CA . GLU A 1 95 ? -6.927 -8.719 -5.930 1.00 91.38 95 GLU A CA 1
ATOM 684 C C . GLU A 1 95 ? -6.048 -9.467 -6.936 1.00 91.38 95 GLU A C 1
ATOM 686 O O . GLU A 1 95 ? -5.571 -10.562 -6.634 1.00 91.38 95 GLU A O 1
ATOM 691 N N . TYR A 1 96 ? -5.782 -8.858 -8.096 1.00 88.31 96 TYR A N 1
ATOM 692 C CA . TYR A 1 96 ? -4.892 -9.429 -9.102 1.00 88.31 96 TYR A CA 1
ATOM 693 C C . TYR A 1 96 ? -3.501 -9.703 -8.520 1.00 88.31 96 TYR A C 1
ATOM 695 O O . TYR A 1 96 ? -2.999 -10.821 -8.628 1.00 88.31 96 TYR A O 1
ATOM 703 N N . PHE A 1 97 ? -2.917 -8.717 -7.832 1.00 86.38 97 PHE A N 1
ATOM 704 C CA . PHE A 1 97 ? -1.607 -8.843 -7.196 1.00 86.38 97 PHE A CA 1
ATOM 705 C C . PHE A 1 97 ? -1.556 -9.994 -6.174 1.00 86.38 97 PHE A C 1
ATOM 707 O O . PHE A 1 97 ? -0.673 -10.844 -6.244 1.00 86.38 97 PHE A O 1
ATOM 714 N N . VAL A 1 98 ? -2.529 -10.069 -5.260 1.00 85.94 98 VAL A N 1
ATOM 715 C CA . VAL A 1 98 ? -2.600 -11.113 -4.219 1.00 85.94 98 VAL A CA 1
ATOM 716 C C . VAL A 1 98 ? -2.783 -12.508 -4.822 1.00 85.94 98 VAL A C 1
ATOM 718 O O . VAL A 1 98 ? -2.258 -13.486 -4.296 1.00 85.94 98 VAL A O 1
ATOM 721 N N . ARG A 1 99 ? -3.520 -12.625 -5.930 1.00 82.69 99 ARG A N 1
ATOM 722 C CA . ARG A 1 99 ? -3.708 -13.907 -6.623 1.00 82.69 99 ARG A CA 1
ATOM 723 C C . ARG A 1 99 ? -2.471 -14.342 -7.406 1.00 82.69 99 ARG A C 1
ATOM 725 O O . ARG A 1 99 ? -2.229 -15.544 -7.507 1.00 82.69 99 ARG A O 1
ATOM 732 N N . ALA A 1 100 ? -1.739 -13.392 -7.983 1.00 80.62 100 ALA A N 1
ATOM 733 C CA . ALA A 1 100 ? -0.532 -13.657 -8.759 1.00 80.62 100 ALA A CA 1
ATOM 734 C C . ALA A 1 100 ? 0.659 -14.053 -7.871 1.00 80.62 100 ALA A C 1
ATOM 736 O O . ALA A 1 100 ? 1.486 -14.859 -8.296 1.00 80.62 100 ALA A O 1
ATOM 737 N N . ASP A 1 101 ? 0.719 -13.529 -6.645 1.00 71.12 101 ASP A N 1
ATOM 738 C CA . ASP A 1 101 ? 1.776 -13.817 -5.675 1.00 71.12 101 ASP A CA 1
ATOM 739 C C . ASP A 1 101 ? 1.180 -14.260 -4.320 1.00 71.12 101 ASP A C 1
ATOM 741 O O . ASP A 1 101 ? 1.028 -13.458 -3.393 1.00 71.12 101 ASP A O 1
ATOM 745 N N . PRO A 1 102 ? 0.805 -15.548 -4.180 1.00 60.16 102 PRO A N 1
ATOM 746 C CA . PRO A 1 102 ? 0.192 -16.069 -2.959 1.00 60.16 102 PRO A CA 1
ATOM 747 C C . PRO A 1 102 ? 1.186 -16.231 -1.796 1.00 60.16 102 PRO A C 1
ATOM 749 O O . PRO A 1 102 ? 0.757 -16.541 -0.682 1.00 60.16 102 PRO A O 1
ATOM 752 N N . GLU A 1 103 ? 2.495 -16.052 -2.025 1.00 57.09 103 GLU A N 1
ATOM 753 C CA . GLU A 1 103 ? 3.509 -16.040 -0.958 1.00 57.09 103 GLU A CA 1
ATOM 754 C C . GLU A 1 103 ? 3.559 -14.688 -0.228 1.00 57.09 103 GLU A C 1
ATOM 756 O O . GLU A 1 103 ? 4.175 -14.564 0.837 1.00 57.09 103 GLU A O 1
ATOM 761 N N . VAL A 1 104 ? 2.845 -13.682 -0.742 1.00 62.81 104 VAL A N 1
ATOM 762 C CA . VAL A 1 104 ? 2.616 -12.414 -0.060 1.00 62.81 104 VAL A CA 1
ATOM 763 C C . VAL A 1 104 ? 1.887 -12.673 1.262 1.00 62.81 104 VAL A C 1
ATOM 765 O O . VAL A 1 104 ? 0.746 -13.126 1.297 1.00 62.81 104 VAL A O 1
ATOM 768 N N . ASP A 1 105 ? 2.565 -12.341 2.366 1.00 69.81 105 ASP A N 1
ATOM 769 C CA . ASP A 1 105 ? 2.070 -12.403 3.748 1.00 69.81 105 ASP A CA 1
ATOM 770 C C . ASP A 1 105 ? 0.566 -12.083 3.867 1.00 69.81 105 ASP A C 1
ATOM 772 O O . ASP A 1 105 ? 0.076 -11.113 3.278 1.00 69.81 105 ASP A O 1
ATOM 776 N N . SER A 1 106 ? -0.117 -12.849 4.730 1.00 78.56 106 SER A N 1
ATOM 777 C CA . SER A 1 106 ? -1.534 -12.796 5.140 1.00 78.56 106 SER A CA 1
ATOM 778 C C . SER A 1 106 ? -2.103 -11.416 5.530 1.00 78.56 106 SER A C 1
ATOM 780 O O . SER A 1 106 ? -3.284 -11.284 5.879 1.00 78.56 106 SER A O 1
ATOM 782 N N . ALA A 1 107 ? -1.267 -10.381 5.509 1.00 86.50 107 ALA A N 1
ATOM 783 C CA . ALA A 1 107 ? -1.597 -9.007 5.811 1.00 86.50 107 ALA A CA 1
ATOM 784 C C . ALA A 1 107 ? -2.638 -8.430 4.839 1.00 86.50 107 ALA A C 1
ATOM 786 O O . ALA A 1 107 ? -2.548 -8.569 3.622 1.00 86.50 107 ALA A O 1
ATOM 787 N N . ARG A 1 108 ? -3.604 -7.692 5.399 1.00 93.12 108 ARG A N 1
ATOM 788 C CA . ARG A 1 108 ? -4.514 -6.850 4.613 1.00 93.12 108 ARG A CA 1
ATOM 789 C C . ARG A 1 108 ? -3.798 -5.589 4.144 1.00 93.12 108 ARG A C 1
ATOM 791 O O . ARG A 1 108 ? -3.004 -5.025 4.905 1.00 93.12 108 ARG A O 1
ATOM 798 N N . ARG A 1 109 ? -4.148 -5.112 2.951 1.00 95.00 109 ARG A N 1
ATOM 799 C CA . ARG A 1 109 ? -3.563 -3.908 2.346 1.00 95.00 109 ARG A CA 1
ATOM 800 C C . ARG A 1 109 ? -4.624 -2.883 2.001 1.00 95.00 109 ARG A C 1
ATOM 802 O O . ARG A 1 109 ? -5.672 -3.245 1.474 1.00 95.00 109 ARG A O 1
ATOM 809 N N . TRP A 1 110 ? -4.354 -1.616 2.307 1.00 97.81 110 TRP A N 1
ATOM 810 C CA . TRP A 1 110 ? -5.237 -0.523 1.906 1.00 97.81 110 TRP A CA 1
ATOM 811 C C . TRP A 1 110 ? -5.349 -0.424 0.386 1.00 97.81 110 TRP A C 1
ATOM 813 O O . TRP A 1 110 ? -4.334 -0.452 -0.305 1.00 97.81 110 TRP A O 1
ATOM 823 N N . SER A 1 111 ? -6.578 -0.253 -0.097 1.00 97.56 111 SER A N 1
ATOM 824 C CA . SER A 1 111 ? -6.877 0.157 -1.470 1.00 97.56 111 SER A CA 1
ATOM 825 C C . SER A 1 111 ? -7.210 1.651 -1.522 1.00 97.56 111 SER A C 1
ATOM 827 O O . SER A 1 111 ? -7.407 2.281 -0.484 1.00 97.56 111 SER A O 1
ATOM 829 N N . ASN A 1 112 ? -7.324 2.228 -2.715 1.00 97.25 112 ASN A N 1
ATOM 830 C CA . ASN A 1 112 ? -7.771 3.609 -2.913 1.00 97.25 112 ASN A CA 1
ATOM 831 C C . ASN A 1 112 ? -9.294 3.805 -2.804 1.00 97.25 112 ASN A C 1
ATOM 833 O O . ASN A 1 112 ? -9.767 4.929 -2.963 1.00 97.25 112 ASN A O 1
ATOM 837 N N . ALA A 1 113 ? -10.055 2.737 -2.567 1.00 97.25 113 ALA A N 1
ATOM 838 C CA . ALA A 1 113 ? -11.507 2.770 -2.600 1.00 97.25 113 ALA A CA 1
ATOM 839 C C . ALA A 1 113 ? -12.119 2.859 -1.199 1.00 97.25 113 ALA A C 1
ATOM 841 O O . ALA A 1 113 ? -11.490 2.539 -0.183 1.00 97.25 113 ALA A O 1
ATOM 842 N N . ARG A 1 114 ? -13.384 3.273 -1.173 1.00 96.88 114 ARG A N 1
ATOM 843 C CA . ARG A 1 114 ? -14.264 3.218 -0.008 1.00 96.88 114 ARG A CA 1
ATOM 844 C C . ARG A 1 114 ? -15.504 2.418 -0.384 1.00 96.88 114 ARG A C 1
ATOM 846 O O . ARG A 1 114 ? -15.879 2.384 -1.553 1.00 96.88 114 ARG A O 1
ATOM 853 N N . ASP A 1 115 ? -16.083 1.760 0.602 1.00 94.56 115 ASP A N 1
ATOM 854 C CA . ASP A 1 115 ? -17.394 1.150 0.516 1.00 94.56 115 ASP A CA 1
ATOM 855 C C . ASP A 1 115 ? -18.432 2.257 0.314 1.00 94.56 115 ASP A C 1
ATOM 857 O O . ASP A 1 115 ? -18.397 3.268 1.015 1.00 94.56 115 ASP A O 1
ATOM 861 N N . GLU A 1 116 ? -19.305 2.107 -0.677 1.00 92.88 116 GLU A N 1
ATOM 862 C CA . GLU A 1 116 ? -20.276 3.148 -1.023 1.00 92.88 116 GLU A CA 1
ATOM 863 C C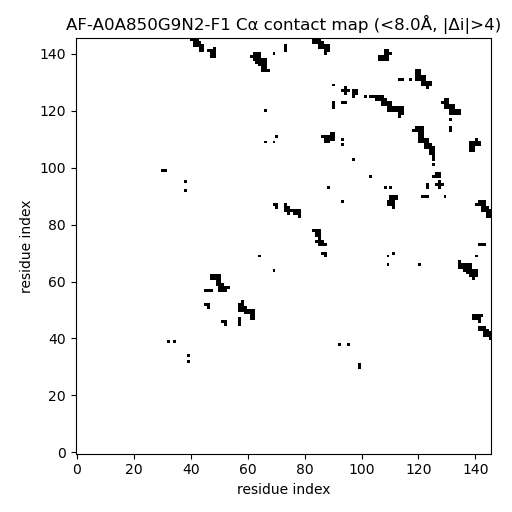 . GLU A 1 116 ? -21.431 3.227 -0.019 1.00 92.88 116 GLU A C 1
ATOM 865 O O . GLU A 1 116 ? -22.024 4.294 0.145 1.00 92.88 116 GLU A O 1
ATOM 870 N N . GLU A 1 117 ? -21.757 2.116 0.646 1.00 93.25 117 GLU A N 1
ATOM 871 C CA . GLU A 1 117 ? -22.881 2.032 1.577 1.00 93.25 117 GLU A CA 1
ATOM 872 C C . GLU A 1 117 ? -22.478 2.568 2.952 1.00 93.25 117 GLU A C 1
ATOM 874 O O . GLU A 1 117 ? -23.177 3.408 3.525 1.00 93.25 117 GLU A O 1
ATOM 879 N N . ASP A 1 118 ? -21.323 2.126 3.450 1.00 93.44 118 ASP A N 1
ATOM 880 C CA . ASP A 1 118 ? -20.860 2.443 4.804 1.00 93.44 118 ASP A CA 1
ATOM 881 C C . ASP A 1 118 ? -19.819 3.583 4.852 1.00 93.44 118 ASP A C 1
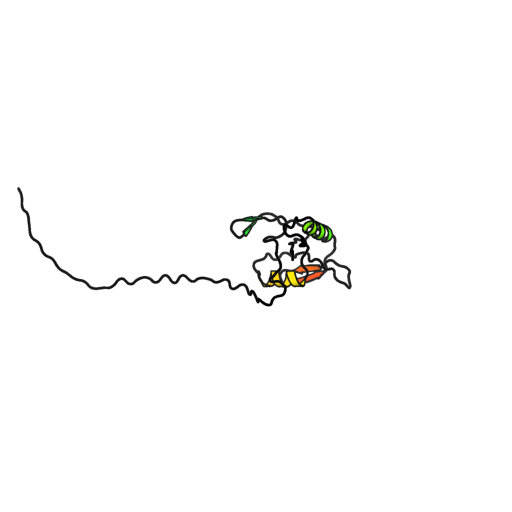ATOM 883 O O . ASP A 1 118 ? -19.397 4.004 5.933 1.00 93.44 118 ASP A O 1
ATOM 887 N N . ASP A 1 119 ? -19.392 4.105 3.694 1.00 94.69 119 ASP A N 1
ATOM 888 C CA . ASP A 1 119 ? -18.309 5.096 3.551 1.00 94.69 119 ASP A CA 1
ATOM 889 C C . ASP A 1 119 ? -16.993 4.625 4.217 1.00 94.69 119 ASP A C 1
ATOM 891 O O . ASP A 1 119 ? -16.146 5.411 4.656 1.00 94.69 119 ASP A O 1
ATOM 895 N N . GLU A 1 120 ? -16.783 3.312 4.323 1.00 96.06 120 GLU A N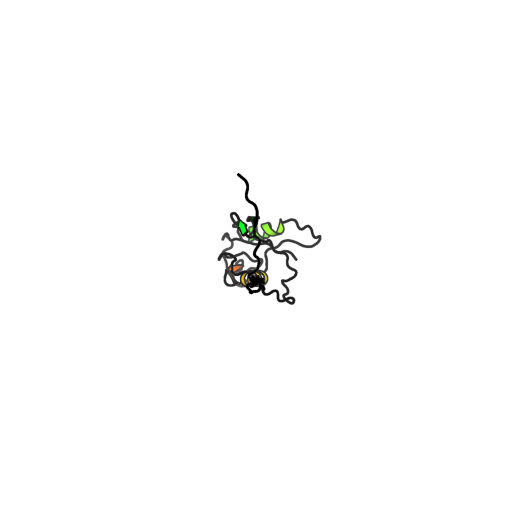 1
ATOM 896 C CA . GLU A 1 120 ? -15.611 2.731 4.976 1.00 96.06 120 GLU A CA 1
ATOM 897 C C . GLU A 1 120 ? -14.463 2.531 3.986 1.00 96.06 120 GLU A C 1
ATOM 899 O O . GLU A 1 120 ? -14.663 1.958 2.921 1.00 96.06 120 GLU A O 1
ATOM 904 N N . PRO A 1 121 ? -13.220 2.925 4.301 1.00 97.56 121 PRO A N 1
ATOM 905 C CA . PRO A 1 121 ? -12.095 2.596 3.440 1.00 97.56 121 PRO A CA 1
ATOM 906 C C . PRO A 1 121 ? -11.938 1.084 3.269 1.00 97.56 121 PRO A C 1
ATOM 908 O O . PRO A 1 121 ? -12.013 0.310 4.230 1.00 97.56 121 PRO A O 1
ATOM 911 N N . LEU A 1 122 ? -11.666 0.672 2.034 1.00 97.81 122 LEU A N 1
ATOM 912 C CA . LEU A 1 122 ? -11.529 -0.730 1.677 1.00 97.81 122 LEU A CA 1
ATOM 913 C C . LEU A 1 122 ? -10.076 -1.181 1.793 1.00 97.81 122 LEU A C 1
ATOM 915 O O . LEU A 1 122 ? -9.149 -0.542 1.283 1.00 97.81 122 LEU A O 1
ATOM 919 N N . ALA A 1 123 ? -9.887 -2.339 2.420 1.00 97.25 123 ALA A N 1
ATOM 920 C CA . ALA A 1 123 ? -8.638 -3.084 2.381 1.00 97.25 123 ALA A CA 1
ATOM 921 C C . ALA A 1 123 ? -8.870 -4.466 1.773 1.00 97.25 123 ALA A C 1
ATOM 923 O O . ALA A 1 123 ? -9.858 -5.119 2.105 1.00 97.25 123 ALA A O 1
ATOM 924 N N . VAL A 1 124 ? -7.947 -4.926 0.935 1.00 95.56 124 VAL A N 1
ATOM 925 C CA . VAL A 1 124 ? -7.991 -6.272 0.353 1.00 95.56 124 VAL A CA 1
ATOM 926 C C . VAL A 1 124 ? -7.286 -7.245 1.293 1.00 95.56 124 VAL A C 1
ATOM 928 O O . VAL A 1 124 ? -6.198 -6.954 1.803 1.00 95.56 124 VAL A O 1
ATOM 931 N N . ASP A 1 125 ? -7.944 -8.363 1.598 1.00 92.94 125 ASP A N 1
ATOM 932 C CA . ASP A 1 125 ? -7.380 -9.444 2.405 1.00 92.94 125 ASP A CA 1
ATOM 933 C C . ASP A 1 125 ? -6.545 -10.436 1.577 1.00 92.94 125 ASP A C 1
ATOM 935 O O . ASP A 1 125 ? -6.455 -10.337 0.358 1.00 92.94 125 ASP A O 1
ATOM 939 N N . HIS A 1 126 ? -5.900 -11.393 2.247 1.00 87.38 126 HIS A N 1
ATOM 940 C CA . HIS A 1 126 ? -5.049 -12.397 1.596 1.00 87.38 126 HIS A CA 1
ATOM 941 C C . HIS A 1 126 ? -5.811 -13.348 0.660 1.00 87.38 126 HIS A C 1
ATOM 943 O O . HIS A 1 126 ? -5.190 -14.096 -0.084 1.00 87.38 126 HIS A O 1
ATOM 949 N N . GLY A 1 127 ? -7.146 -13.359 0.713 1.00 89.06 127 GLY A N 1
ATOM 950 C CA . GLY A 1 127 ? -7.979 -14.089 -0.237 1.00 89.06 127 GLY A CA 1
ATOM 951 C C . GLY A 1 127 ? -8.309 -13.278 -1.491 1.00 89.06 127 GLY A C 1
ATOM 952 O O . GLY A 1 127 ? -9.003 -13.797 -2.361 1.00 89.06 127 GLY A O 1
ATOM 953 N N . GLY A 1 128 ? -7.851 -12.025 -1.575 1.00 90.31 128 GLY A N 1
ATOM 954 C CA . GLY A 1 128 ? -8.193 -11.099 -2.651 1.00 90.31 128 GLY A CA 1
ATOM 955 C C . GLY A 1 128 ? -9.532 -10.387 -2.445 1.00 90.31 128 GLY A C 1
ATOM 956 O O . GLY A 1 128 ? -9.987 -9.696 -3.348 1.00 90.31 128 GLY A O 1
ATOM 957 N N . TYR A 1 129 ? -10.171 -10.504 -1.273 1.00 93.00 129 TYR A N 1
ATOM 958 C CA . TYR A 1 129 ? -11.492 -9.910 -1.056 1.00 93.00 129 TYR A CA 1
ATOM 959 C C . TYR A 1 129 ? -11.395 -8.518 -0.415 1.00 93.00 129 TYR A C 1
ATOM 961 O O . TYR A 1 129 ? -10.756 -8.376 0.637 1.00 93.00 129 TYR A O 1
ATOM 969 N N . PRO A 1 130 ? -12.052 -7.486 -0.980 1.00 95.56 130 PRO A N 1
ATOM 970 C CA . PRO A 1 130 ? -12.153 -6.182 -0.342 1.00 95.56 130 PRO A CA 1
ATOM 971 C C . PRO A 1 130 ? -13.045 -6.252 0.899 1.00 95.56 130 PRO A C 1
ATOM 973 O O . PRO A 1 130 ? -14.082 -6.915 0.923 1.00 95.56 130 PRO A O 1
ATOM 976 N N . ARG A 1 131 ? -12.626 -5.562 1.958 1.00 96.00 131 ARG A N 1
ATOM 977 C CA . ARG A 1 131 ? -13.316 -5.507 3.248 1.00 96.00 131 ARG A CA 1
ATOM 978 C C . ARG A 1 131 ? -13.325 -4.079 3.768 1.00 96.00 131 ARG A C 1
ATOM 980 O O . ARG A 1 131 ? -12.240 -3.516 3.950 1.00 96.00 131 ARG A O 1
ATOM 987 N N . GLY A 1 132 ? -14.505 -3.574 4.123 1.00 97.00 132 GLY A N 1
ATOM 988 C CA . GLY A 1 132 ? -14.664 -2.355 4.916 1.00 97.00 132 GLY A CA 1
ATOM 989 C C . GLY A 1 132 ? -13.826 -2.406 6.193 1.00 97.00 132 GLY A C 1
ATOM 990 O O . GLY A 1 132 ? -13.665 -3.459 6.835 1.00 97.00 132 GLY A O 1
ATOM 991 N N . GLN A 1 133 ? -13.163 -1.298 6.499 1.00 96.62 133 GLN A N 1
ATOM 992 C CA . GLN A 1 133 ? -12.353 -1.139 7.695 1.00 96.62 133 GLN A CA 1
ATOM 993 C C . GLN A 1 133 ? -12.639 0.209 8.338 1.00 96.62 133 GLN A C 1
ATOM 995 O O . GLN A 1 133 ? -12.772 1.227 7.668 1.00 96.62 133 GLN A O 1
ATOM 1000 N N . VAL A 1 134 ? -12.549 0.243 9.665 1.00 95.25 134 VAL A N 1
ATOM 1001 C CA . VAL A 1 134 ? -12.601 1.508 10.394 1.00 95.25 134 VAL A CA 1
ATOM 1002 C C . VAL A 1 134 ? -11.442 2.434 9.965 1.00 95.25 134 VAL A C 1
ATOM 1004 O O . VAL A 1 134 ? -10.287 1.989 9.952 1.00 95.25 134 VAL A O 1
ATOM 1007 N N . PRO A 1 135 ? -11.687 3.728 9.673 1.00 87.06 135 PRO A N 1
ATOM 1008 C CA . PRO A 1 135 ? -10.662 4.642 9.145 1.00 87.06 135 PRO A CA 1
ATOM 1009 C C . PRO A 1 135 ? -9.415 4.816 10.025 1.00 87.06 135 PRO A C 1
ATOM 1011 O O . PRO A 1 135 ? -8.316 5.051 9.525 1.00 87.06 135 PRO A O 1
ATOM 1014 N N . GLY A 1 136 ? -9.570 4.685 11.347 1.00 94.19 136 GLY A N 1
ATOM 1015 C CA . GLY A 1 136 ? -8.468 4.776 12.311 1.00 94.19 136 GLY A CA 1
ATOM 1016 C C . GLY A 1 136 ? -7.590 3.522 12.391 1.00 94.19 136 GLY A C 1
ATOM 1017 O O . GLY A 1 136 ? -6.576 3.528 13.092 1.00 94.19 136 GLY A O 1
ATOM 1018 N N . LYS A 1 137 ? -7.961 2.434 11.703 1.00 97.25 137 LYS A N 1
ATOM 1019 C CA . LYS A 1 137 ? -7.151 1.217 11.666 1.00 97.25 137 LYS A CA 1
ATOM 1020 C C . LYS A 1 137 ? -5.836 1.500 10.954 1.00 97.25 137 LYS A C 1
ATOM 1022 O O . LYS A 1 137 ? -5.784 2.280 10.011 1.00 97.25 137 LYS A O 1
ATOM 1027 N N . ARG A 1 138 ? -4.765 0.848 11.399 1.00 97.50 138 ARG A N 1
ATOM 1028 C CA . ARG A 1 138 ? -3.454 0.957 10.761 1.00 97.50 138 ARG A CA 1
ATOM 1029 C C . ARG A 1 138 ? -3.133 -0.348 10.056 1.00 97.50 138 ARG A C 1
ATOM 1031 O O . ARG A 1 138 ? -3.034 -1.379 10.716 1.00 97.50 138 ARG A O 1
ATOM 1038 N N . LEU A 1 139 ? -3.004 -0.295 8.738 1.00 96.75 139 LEU A N 1
ATOM 1039 C CA . LEU A 1 139 ? -2.700 -1.446 7.891 1.00 96.75 139 LEU A CA 1
ATOM 1040 C C . LEU A 1 139 ? -1.461 -1.162 7.051 1.00 96.75 139 LEU A C 1
ATOM 1042 O O . LEU A 1 139 ? -0.997 -0.021 6.963 1.00 96.75 139 LEU A O 1
ATOM 1046 N N . ARG A 1 140 ? -0.926 -2.226 6.457 1.00 95.50 140 ARG A N 1
ATOM 1047 C CA . ARG A 1 140 ? 0.107 -2.111 5.433 1.00 95.50 140 ARG A CA 1
ATOM 1048 C C . ARG A 1 140 ? -0.514 -1.570 4.154 1.00 95.50 140 ARG A C 1
ATOM 1050 O O . ARG A 1 140 ? -1.727 -1.640 3.948 1.00 95.50 140 ARG A O 1
ATOM 1057 N N . TYR A 1 141 ? 0.332 -1.043 3.294 1.00 95.62 141 TYR A N 1
ATOM 1058 C CA . TYR A 1 141 ? -0.054 -0.594 1.973 1.00 95.62 141 TYR A CA 1
ATOM 1059 C C . TYR A 1 141 ? 1.130 -0.752 1.032 1.00 95.62 141 TYR A C 1
ATOM 1061 O O . TYR A 1 141 ? 2.269 -0.928 1.465 1.00 95.62 141 TYR A O 1
ATOM 1069 N N . ARG A 1 142 ? 0.822 -0.721 -0.253 1.00 94.06 142 ARG A N 1
ATOM 1070 C CA . ARG A 1 142 ? 1.776 -0.761 -1.347 1.00 94.06 142 ARG A CA 1
ATOM 1071 C C . ARG A 1 142 ? 1.290 0.235 -2.380 1.00 94.06 142 ARG A C 1
ATOM 1073 O O . ARG A 1 142 ? 0.078 0.368 -2.552 1.00 94.06 142 ARG A O 1
ATOM 1080 N N . CYS A 1 143 ? 2.207 0.933 -3.022 1.00 95.88 143 CYS A N 1
ATOM 1081 C CA . CYS A 1 143 ? 1.870 1.913 -4.034 1.00 95.88 143 CYS A CA 1
ATOM 1082 C C . CYS A 1 143 ? 2.009 1.322 -5.439 1.00 95.88 143 CYS A C 1
ATOM 1084 O O . CYS A 1 143 ? 2.835 0.441 -5.694 1.00 95.88 143 CYS A O 1
ATOM 1086 N N . VAL A 1 144 ? 1.187 1.836 -6.347 1.00 94.88 144 VAL A N 1
ATOM 1087 C CA . VAL A 1 144 ? 1.219 1.535 -7.779 1.00 94.88 144 VAL A CA 1
ATOM 1088 C C . VAL A 1 144 ? 1.285 2.845 -8.559 1.00 94.88 144 VAL A C 1
ATOM 1090 O O . VAL A 1 144 ? 0.792 3.872 -8.080 1.00 94.88 144 VAL A O 1
ATOM 1093 N N . LYS A 1 145 ? 1.897 2.826 -9.739 1.00 93.50 145 LYS A N 1
ATOM 1094 C CA . LYS A 1 145 ? 1.816 3.903 -10.728 1.00 93.50 145 LYS A CA 1
ATOM 1095 C C . LYS A 1 145 ? 1.530 3.322 -12.113 1.00 93.50 145 LYS A C 1
ATOM 1097 O O . LYS A 1 145 ? 1.902 2.184 -12.394 1.00 93.50 145 LYS A O 1
ATOM 1102 N N . ASP A 1 146 ? 0.880 4.137 -12.930 1.00 87.38 146 ASP A N 1
ATOM 1103 C CA . ASP A 1 146 ? 0.624 3.905 -14.353 1.00 87.38 146 ASP A CA 1
ATOM 1104 C C . ASP A 1 146 ? 1.786 4.420 -15.224 1.00 87.38 146 ASP A C 1
ATOM 1106 O O . ASP A 1 146 ? 2.488 5.364 -14.775 1.00 87.38 146 ASP A O 1
#